Protein AF-A0A2G6H788-F1 (afdb_monomer)

pLDDT: mean 77.23, std 17.03, range [34.59, 94.69]

Sequence (122 aa):
MKILTLNKLCSKLKVWCSQMPNFSYCHRCSTFRKQILSKIENIKNDCRYQNQDKYLQGLKILFIPYKSKTENDHDHCEFCWGKFSSVILGAFNEGWTDENQYRWIGNKCFQDFKVKLKLARK

Radius of gyration: 18.05 Å; Cα contacts (8 Å, |Δi|>4): 141; c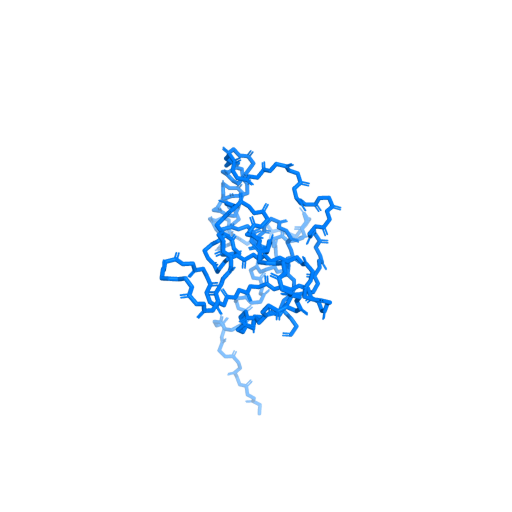hains: 1; bounding box: 57×22×34 Å

Solvent-accessible surface area (backbone atoms only — not comparable to full-atom values): 7404 Å² total; per-residue (Å²): 134,84,82,73,58,68,70,66,55,48,60,58,45,54,60,55,60,72,74,46,95,82,62,80,78,55,74,90,48,49,66,60,50,52,53,51,53,52,51,51,53,52,47,70,71,32,87,53,55,79,65,59,56,83,80,47,48,61,40,56,31,41,79,46,73,54,70,83,90,54,95,72,85,72,54,36,17,81,49,78,61,50,44,46,33,82,82,52,89,90,39,38,45,47,31,34,20,37,92,82,65,79,52,39,32,39,62,68,58,42,71,71,44,37,82,76,30,54,51,39,80,108

Mean predicted aligned error: 11.04 Å

Foldseek 3Di:
DDPPPPVVVVVVVLVVVLPDPPDPDPPVNPVVNVVLVVLLVVLVVDPLCDPCLVPQAAAEKEKDFDDDPDPPQCAAASRPRFGDDPPDPPGGRIAIAGPVRPHGHHPVRCVSCCSPRVHDYD

Secondary structure (DSSP, 8-state):
-----HHHHHHHHHHHHHH-TTS---HHHHHHHHHHHHHHHHHHT-TT-SSTHHHHTT-EEEEEE---SSS----BBTTT-PBB-SSSTTSBSEEEE-TTS-SEE-HHHHHHHHHHHTPEE-

Structure (mmCIF, N/CA/C/O backbone):
data_AF-A0A2G6H788-F1
#
_entry.id   AF-A0A2G6H788-F1
#
loop_
_atom_site.group_PDB
_atom_site.id
_atom_site.type_symbol
_atom_site.label_atom_id
_atom_site.label_alt_id
_atom_site.label_comp_id
_atom_site.label_asym_id
_atom_site.label_entity_id
_atom_site.label_seq_id
_atom_site.pdbx_PDB_ins_code
_atom_site.Cartn_x
_atom_site.Cartn_y
_atom_site.Cartn_z
_atom_site.occupancy
_atom_site.B_iso_or_equiv
_atom_site.auth_seq_id
_atom_site.auth_comp_id
_atom_site.auth_asym_id
_atom_site.auth_atom_id
_atom_site.pdbx_PDB_model_num
ATOM 1 N N . MET A 1 1 ? -38.783 -3.832 -9.026 1.00 34.59 1 MET A N 1
ATOM 2 C CA . MET A 1 1 ? -38.305 -3.709 -7.628 1.00 34.59 1 MET A CA 1
ATOM 3 C C . MET A 1 1 ? -37.264 -4.798 -7.369 1.00 34.59 1 MET A C 1
ATOM 5 O O . MET A 1 1 ? -37.633 -5.959 -7.268 1.00 34.59 1 MET 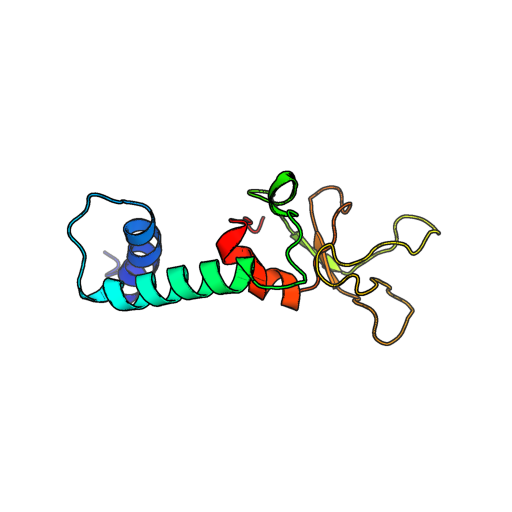A O 1
ATOM 9 N N . LYS A 1 2 ? -35.959 -4.485 -7.381 1.00 36.97 2 LYS A N 1
ATOM 10 C CA . LYS A 1 2 ? -34.909 -5.493 -7.134 1.00 36.97 2 LYS A CA 1
ATOM 11 C C . LYS A 1 2 ? -34.775 -5.705 -5.627 1.00 36.97 2 LYS A C 1
ATOM 13 O O . LYS A 1 2 ? -34.265 -4.831 -4.932 1.00 36.97 2 LYS A O 1
ATOM 18 N N . ILE A 1 3 ? -35.228 -6.861 -5.148 1.00 36.62 3 ILE A N 1
ATOM 19 C CA . ILE A 1 3 ? -34.938 -7.367 -3.804 1.00 36.62 3 ILE A CA 1
ATOM 20 C C . ILE A 1 3 ? -33.420 -7.565 -3.736 1.00 36.62 3 ILE A C 1
ATOM 22 O O . ILE A 1 3 ? -32.872 -8.557 -4.213 1.00 36.62 3 ILE A O 1
ATOM 26 N N . LEU A 1 4 ? -32.714 -6.562 -3.217 1.00 40.56 4 LEU A N 1
ATOM 27 C CA . LEU A 1 4 ? -31.312 -6.702 -2.859 1.00 40.56 4 LEU A CA 1
ATOM 28 C C . LEU A 1 4 ? -31.267 -7.668 -1.678 1.00 40.56 4 LEU A C 1
ATOM 30 O O . LEU A 1 4 ? -31.718 -7.346 -0.582 1.00 40.56 4 LEU A O 1
ATOM 34 N N . THR A 1 5 ? -30.758 -8.870 -1.928 1.00 41.59 5 THR A N 1
ATOM 35 C CA . THR A 1 5 ? -30.551 -9.904 -0.916 1.00 41.59 5 THR A CA 1
ATOM 36 C C . THR A 1 5 ? -29.868 -9.307 0.317 1.00 41.59 5 THR A C 1
ATOM 38 O O . THR A 1 5 ? -28.820 -8.662 0.214 1.00 41.59 5 THR A O 1
ATOM 41 N N . LEU A 1 6 ? -30.470 -9.536 1.491 1.00 43.12 6 LEU A N 1
ATOM 42 C CA . LEU A 1 6 ? -30.051 -9.069 2.826 1.00 43.12 6 LEU A CA 1
ATOM 43 C C . LEU A 1 6 ? -28.530 -9.162 3.081 1.00 43.12 6 LEU A C 1
ATOM 45 O O . LEU A 1 6 ? -27.957 -8.346 3.802 1.00 43.12 6 LEU A O 1
ATOM 49 N N . ASN A 1 7 ? -27.845 -10.097 2.419 1.00 45.09 7 ASN A N 1
ATOM 50 C CA . ASN A 1 7 ? -26.399 -10.304 2.491 1.00 45.09 7 ASN A CA 1
ATOM 51 C C . ASN A 1 7 ? -25.554 -9.134 1.942 1.00 45.09 7 ASN A C 1
ATOM 53 O O . ASN A 1 7 ? -24.505 -8.831 2.512 1.00 45.09 7 ASN A O 1
ATOM 57 N N . LYS A 1 8 ? -25.997 -8.431 0.886 1.00 46.31 8 LYS A N 1
ATOM 58 C CA . LYS A 1 8 ? -25.282 -7.256 0.333 1.00 46.31 8 LYS A CA 1
ATOM 59 C C . LYS A 1 8 ? -25.476 -5.990 1.171 1.00 46.31 8 LYS A C 1
ATOM 61 O O . LYS A 1 8 ? -24.582 -5.149 1.224 1.00 46.31 8 LYS A O 1
ATOM 66 N N . LEU A 1 9 ? -26.619 -5.864 1.844 1.00 46.84 9 LEU A N 1
ATOM 67 C CA . LEU A 1 9 ? -26.851 -4.813 2.838 1.00 46.84 9 LEU A CA 1
ATOM 68 C C . LEU A 1 9 ? -25.954 -5.026 4.064 1.00 46.84 9 LEU A C 1
ATOM 70 O O . LEU A 1 9 ? -25.361 -4.074 4.565 1.00 46.84 9 LEU A O 1
ATOM 74 N N . CYS A 1 10 ? -25.763 -6.280 4.486 1.00 49.91 10 CYS A N 1
ATOM 75 C CA . CYS A 1 10 ? -24.980 -6.626 5.671 1.00 49.91 10 CYS A CA 1
ATOM 76 C C . CYS A 1 10 ? -23.476 -6.294 5.546 1.00 49.91 10 CYS A C 1
ATOM 78 O O . CYS A 1 10 ? -22.864 -5.863 6.521 1.00 49.91 10 CYS A O 1
ATOM 80 N N . SER A 1 11 ? -22.858 -6.432 4.364 1.00 53.62 11 SER A N 1
ATOM 81 C CA . SER A 1 11 ? -21.439 -6.072 4.171 1.00 53.62 11 SER A CA 1
ATOM 82 C C . SER A 1 11 ? -21.194 -4.559 4.210 1.00 53.62 11 SER A C 1
ATOM 84 O O . SER A 1 11 ? -20.220 -4.117 4.821 1.00 53.62 11 SER A O 1
ATOM 86 N N . LYS A 1 12 ? -22.102 -3.758 3.636 1.00 53.19 12 LYS A N 1
ATOM 87 C CA . LYS A 1 12 ? -22.060 -2.287 3.720 1.00 53.19 12 LYS A CA 1
ATOM 88 C C . LYS A 1 12 ? -22.373 -1.780 5.136 1.00 53.19 12 LYS A C 1
ATOM 90 O O . LYS A 1 12 ? -21.693 -0.879 5.621 1.00 53.19 12 LYS A O 1
ATOM 95 N N . LEU A 1 13 ? -23.321 -2.418 5.832 1.00 52.94 13 LEU A N 1
ATOM 96 C CA . LEU A 1 13 ? -23.658 -2.128 7.233 1.00 52.94 13 LEU A CA 1
ATOM 97 C C . LEU A 1 13 ? -22.500 -2.427 8.200 1.00 52.94 13 LEU A C 1
ATOM 99 O O . LEU A 1 13 ? -22.301 -1.677 9.148 1.00 52.94 13 LEU A O 1
ATOM 103 N N . LYS A 1 14 ? -21.686 -3.465 7.958 1.00 55.25 14 LYS A N 1
ATOM 104 C CA . LYS A 1 14 ? -20.528 -3.800 8.815 1.00 55.25 14 LYS A CA 1
ATOM 105 C C . LYS A 1 14 ? -19.462 -2.703 8.857 1.00 55.25 14 LYS A C 1
ATOM 107 O O . LYS A 1 14 ? -18.920 -2.434 9.927 1.00 55.25 14 LYS A O 1
ATOM 112 N N . VAL A 1 15 ? -19.165 -2.074 7.718 1.00 56.00 15 VAL A N 1
ATOM 113 C CA . VAL A 1 15 ? -18.196 -0.966 7.651 1.00 56.00 15 VAL A CA 1
ATOM 114 C C . VAL A 1 15 ? -18.765 0.272 8.347 1.00 56.00 15 VAL A C 1
ATOM 116 O O . VAL A 1 15 ? -18.094 0.846 9.203 1.00 56.00 15 VAL A O 1
ATOM 119 N N . TRP A 1 16 ? -20.026 0.616 8.070 1.00 53.81 16 TRP A N 1
ATOM 120 C CA . TRP A 1 16 ? -20.709 1.767 8.671 1.00 53.81 16 TRP A CA 1
ATOM 121 C C . TRP A 1 16 ? -20.860 1.644 10.200 1.00 53.81 16 TRP A C 1
ATOM 123 O O . TRP A 1 16 ? -20.475 2.552 10.935 1.00 53.81 16 TRP A O 1
ATOM 133 N N . CYS A 1 17 ? -21.286 0.482 10.713 1.00 54.50 17 CYS A N 1
ATOM 134 C CA . CYS A 1 17 ? -21.401 0.235 12.157 1.00 54.50 17 CYS A CA 1
ATOM 135 C C . CYS A 1 17 ? -20.057 0.282 12.905 1.00 54.50 17 CYS A C 1
ATOM 137 O O . CYS A 1 17 ? -20.039 0.520 14.109 1.00 54.50 17 CYS A O 1
ATOM 139 N N . SER A 1 18 ? -18.922 0.051 12.234 1.00 54.09 18 SER A N 1
ATOM 140 C CA . SER A 1 18 ? -17.603 0.148 12.879 1.00 54.09 18 SER A CA 1
ATOM 141 C C . SER A 1 18 ? -17.126 1.593 13.087 1.00 54.09 18 SER A C 1
ATOM 143 O O . SER A 1 18 ? -16.228 1.822 13.894 1.00 54.09 18 SER A O 1
ATOM 145 N N . GLN A 1 19 ? -17.739 2.559 12.392 1.00 59.69 19 GLN A N 1
ATOM 146 C CA . GLN A 1 19 ? -17.358 3.975 12.388 1.00 59.69 19 GLN A CA 1
ATOM 147 C C . GLN A 1 19 ? -18.269 4.862 13.257 1.00 59.69 19 GLN A C 1
ATOM 149 O O . GLN A 1 19 ? -17.957 6.034 13.443 1.00 59.69 19 GLN A O 1
ATOM 154 N N . MET A 1 20 ? -19.358 4.322 13.823 1.00 57.91 20 MET A N 1
ATOM 155 C CA . MET A 1 20 ? -20.281 5.067 14.689 1.00 57.91 20 MET A CA 1
ATOM 156 C C 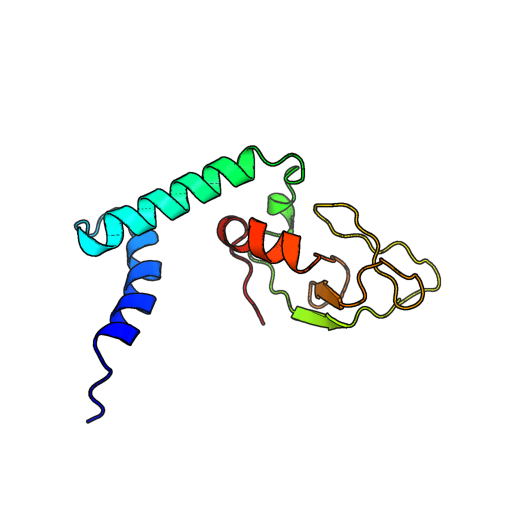. MET A 1 20 ? -20.208 4.585 16.148 1.00 57.91 20 MET A C 1
ATOM 158 O O . MET A 1 20 ? -20.594 3.450 16.429 1.00 57.91 20 MET A O 1
ATOM 162 N N . PRO A 1 21 ? -19.733 5.411 17.099 1.00 51.47 21 PRO A N 1
ATOM 163 C CA . PRO A 1 21 ? -19.595 5.011 18.502 1.00 51.47 21 PRO A CA 1
ATOM 164 C C . PRO A 1 21 ? -20.921 4.943 19.287 1.00 51.47 21 PRO A C 1
ATOM 166 O O . PRO A 1 21 ? -20.942 4.290 20.324 1.00 51.47 21 PRO A O 1
ATOM 169 N N . ASN A 1 22 ? -22.019 5.533 18.785 1.00 52.50 22 ASN A N 1
ATOM 170 C CA . ASN A 1 22 ? -23.281 5.695 19.534 1.00 52.50 22 ASN A CA 1
ATOM 171 C C . ASN A 1 22 ? -24.486 4.893 19.003 1.00 52.50 22 ASN A C 1
ATOM 173 O O . ASN A 1 22 ? -25.581 5.017 19.546 1.00 52.50 22 ASN A O 1
ATOM 177 N N . PHE A 1 23 ? -24.336 4.078 17.954 1.00 52.91 23 PHE A N 1
ATOM 178 C CA . PHE A 1 23 ? -25.452 3.265 17.456 1.00 52.91 23 PHE A CA 1
ATOM 179 C C . PHE A 1 23 ? -25.454 1.911 18.171 1.00 52.91 23 PHE A C 1
ATOM 181 O O . PHE A 1 23 ? -24.436 1.217 18.160 1.00 52.91 23 PHE A O 1
ATOM 188 N N . SER A 1 24 ? -26.576 1.563 18.815 1.00 51.41 24 SER A N 1
ATOM 189 C CA . SER A 1 24 ? -26.738 0.329 19.599 1.00 51.41 24 SER A CA 1
ATOM 190 C C . SER A 1 24 ? -26.092 -0.872 18.896 1.00 51.41 24 SER A C 1
ATOM 192 O O . SER A 1 24 ? -26.340 -1.151 17.720 1.00 51.41 24 SER A O 1
ATOM 194 N N . TYR A 1 25 ? -25.167 -1.529 19.602 1.00 55.31 25 TYR A N 1
ATOM 195 C CA . TYR A 1 25 ? -24.349 -2.612 19.069 1.00 55.31 25 TYR A CA 1
ATOM 196 C C . TYR A 1 25 ? -25.247 -3.691 18.462 1.00 55.31 25 TYR A C 1
ATOM 198 O O . TYR A 1 25 ? -25.886 -4.464 19.175 1.00 55.31 25 TYR A O 1
ATOM 206 N N . CYS A 1 26 ? -25.247 -3.815 17.135 1.00 56.28 26 CYS A N 1
ATOM 207 C CA . CYS A 1 26 ? -25.757 -5.024 16.513 1.00 56.28 26 CYS A CA 1
ATOM 208 C C . CYS A 1 26 ? -24.885 -6.182 17.023 1.00 56.28 26 CYS A C 1
ATOM 210 O O . CYS A 1 26 ? -23.711 -6.279 16.655 1.00 56.28 26 CYS A O 1
ATOM 212 N N . HIS A 1 27 ? -25.433 -7.064 17.868 1.00 54.81 27 HIS A N 1
ATOM 213 C CA . HIS A 1 27 ? -24.719 -8.233 18.409 1.00 54.81 27 HIS A CA 1
ATOM 214 C C . HIS A 1 27 ? -24.035 -9.052 17.299 1.00 54.81 27 HIS A C 1
ATOM 216 O O . HIS A 1 27 ? -22.940 -9.583 17.495 1.00 54.81 27 HIS A O 1
ATOM 222 N N . ARG A 1 28 ? -24.623 -9.049 16.094 1.00 57.28 28 ARG A N 1
ATOM 223 C CA . ARG A 1 28 ? -24.126 -9.709 14.877 1.00 57.28 28 ARG A CA 1
ATOM 224 C C . ARG A 1 28 ? -22.819 -9.111 14.322 1.00 57.28 28 ARG A C 1
ATOM 226 O O . ARG A 1 28 ? -22.108 -9.788 13.585 1.00 57.28 28 ARG A O 1
ATOM 233 N N . CYS A 1 29 ? -22.477 -7.872 14.680 1.00 57.69 29 CYS A N 1
ATOM 234 C CA . CYS A 1 29 ? -21.251 -7.177 14.265 1.00 57.69 29 CYS A CA 1
ATOM 235 C C . CYS A 1 29 ? -20.173 -7.113 15.367 1.00 57.69 29 CYS A C 1
ATOM 237 O O . CYS A 1 29 ? -19.053 -6.676 15.094 1.00 57.69 29 CYS A O 1
ATOM 239 N N . SER A 1 30 ? -20.469 -7.565 16.592 1.00 67.25 30 SER A N 1
ATOM 240 C CA . SER A 1 30 ? -19.555 -7.471 17.744 1.00 67.25 30 SER A CA 1
ATOM 241 C C . SER A 1 30 ? -18.249 -8.258 17.544 1.00 67.25 30 SER A C 1
ATOM 243 O O . SER A 1 30 ? -17.162 -7.723 17.769 1.00 67.25 30 SER A O 1
ATOM 245 N N . THR A 1 31 ? -18.329 -9.491 17.037 1.00 70.81 31 THR A N 1
ATOM 246 C CA . THR A 1 31 ? -17.162 -10.347 16.759 1.00 70.81 31 THR A CA 1
ATOM 247 C C . THR A 1 31 ? -16.269 -9.754 15.673 1.00 70.81 31 THR A C 1
ATOM 249 O O . THR A 1 31 ? -15.049 -9.733 15.806 1.00 70.81 31 THR A O 1
ATOM 252 N N . PHE A 1 32 ? -16.876 -9.198 14.622 1.00 72.25 32 PHE A N 1
ATOM 253 C CA . PHE A 1 32 ? -16.149 -8.551 13.530 1.00 72.25 32 PHE A CA 1
ATOM 254 C C . PHE A 1 32 ? -15.398 -7.302 14.010 1.00 72.25 32 PHE A C 1
ATOM 256 O O . PHE A 1 32 ? -14.231 -7.112 13.674 1.00 72.25 32 PHE A O 1
ATOM 263 N N . ARG A 1 33 ? -16.024 -6.485 14.870 1.00 72.25 33 ARG A N 1
ATOM 264 C CA . ARG A 1 33 ? -15.355 -5.341 15.504 1.00 72.25 33 ARG A CA 1
ATOM 265 C C . ARG A 1 33 ? -14.165 -5.785 16.359 1.00 72.25 33 ARG A C 1
ATOM 267 O O . ARG A 1 33 ? -13.096 -5.201 16.224 1.00 72.25 33 ARG A O 1
ATOM 274 N N . LYS A 1 34 ? -14.316 -6.827 17.189 1.00 78.75 34 LYS A N 1
ATOM 275 C CA . LYS A 1 34 ? -13.204 -7.380 17.990 1.00 78.75 34 LYS A CA 1
ATOM 276 C C . LYS A 1 34 ? -12.036 -7.841 17.109 1.00 78.75 34 LYS A C 1
ATOM 278 O O . LYS A 1 34 ? -10.894 -7.514 17.411 1.00 78.75 34 LYS A O 1
ATOM 283 N N . GLN A 1 35 ? -12.318 -8.521 15.995 1.00 81.12 35 GLN A N 1
ATOM 284 C CA . GLN A 1 35 ? -11.290 -8.947 15.035 1.00 81.12 35 GLN A CA 1
ATOM 285 C C . GLN A 1 35 ? -10.555 -7.758 14.400 1.00 81.12 35 GLN A C 1
ATOM 287 O O . GLN A 1 35 ? -9.331 -7.780 14.300 1.00 81.12 35 GLN A O 1
ATOM 292 N N . ILE A 1 36 ? -11.274 -6.699 14.008 1.00 78.94 36 ILE A N 1
ATOM 293 C CA . ILE A 1 36 ? -10.650 -5.479 13.472 1.00 78.94 36 ILE A CA 1
ATOM 294 C C . ILE A 1 36 ? -9.764 -4.805 14.522 1.00 78.94 36 ILE A C 1
ATOM 296 O O . ILE A 1 36 ? -8.636 -4.438 14.204 1.00 78.94 36 ILE A O 1
ATOM 300 N N . LEU A 1 37 ? -10.248 -4.653 15.758 1.00 79.62 37 LEU A N 1
ATOM 301 C CA . LEU A 1 37 ? -9.484 -4.020 16.837 1.00 79.62 37 LEU A CA 1
ATOM 302 C C . LEU A 1 37 ? -8.211 -4.808 17.163 1.00 79.62 37 LEU A C 1
ATOM 304 O O . LEU A 1 37 ? -7.139 -4.217 17.230 1.00 79.62 37 LEU A O 1
ATOM 308 N N . SER A 1 38 ? -8.310 -6.137 17.266 1.00 84.75 38 SER A N 1
ATOM 309 C CA . SER A 1 38 ? -7.146 -7.011 17.446 1.00 84.75 38 SER A CA 1
ATOM 310 C C . SER A 1 38 ? -6.159 -6.892 16.281 1.00 84.75 38 SER A C 1
ATOM 312 O O . SER A 1 38 ? -4.961 -6.743 16.508 1.00 84.75 38 SER A O 1
ATOM 314 N N . LYS A 1 39 ? -6.643 -6.866 15.031 1.00 84.62 39 LYS A N 1
ATOM 315 C CA . LYS A 1 39 ? -5.778 -6.668 13.860 1.00 84.62 39 LYS A CA 1
ATOM 316 C C . LYS A 1 39 ? -5.066 -5.311 13.895 1.00 84.62 39 LYS A C 1
ATOM 318 O O . LYS A 1 39 ? -3.886 -5.243 13.576 1.00 84.62 39 LYS A O 1
ATOM 323 N N . ILE A 1 40 ? -5.766 -4.241 14.269 1.00 84.62 40 ILE A N 1
ATOM 324 C CA . ILE A 1 40 ? -5.185 -2.897 14.395 1.00 84.62 40 ILE A CA 1
ATOM 325 C C . ILE A 1 40 ? -4.098 -2.861 15.472 1.00 84.62 40 ILE A C 1
ATOM 327 O O . ILE A 1 40 ? -3.085 -2.198 15.270 1.00 84.62 40 ILE A O 1
ATOM 331 N N . GLU A 1 41 ? -4.297 -3.560 16.588 1.00 86.06 41 GLU A N 1
ATOM 332 C CA . GLU A 1 41 ? -3.301 -3.636 17.657 1.00 86.06 41 GLU A CA 1
ATOM 333 C C . GLU A 1 41 ? -2.061 -4.420 17.214 1.00 86.06 41 GLU A C 1
ATOM 335 O O . GLU A 1 41 ? -0.944 -3.935 17.364 1.00 86.06 41 GLU A O 1
ATOM 340 N N . ASN A 1 42 ? -2.248 -5.558 16.538 1.00 88.69 42 ASN A N 1
ATOM 341 C CA . ASN A 1 42 ? -1.137 -6.332 15.978 1.00 88.69 42 ASN A CA 1
ATOM 342 C C . ASN A 1 42 ? -0.315 -5.529 14.958 1.00 88.69 42 ASN A C 1
ATOM 344 O O . ASN A 1 42 ? 0.900 -5.671 14.922 1.00 88.69 42 ASN A O 1
ATOM 348 N N . ILE A 1 43 ? -0.954 -4.660 14.164 1.00 87.25 43 ILE A N 1
ATOM 349 C CA . ILE A 1 43 ? -0.251 -3.781 13.214 1.00 87.25 43 ILE A CA 1
ATOM 350 C C . ILE A 1 43 ? 0.704 -2.821 13.932 1.00 87.25 43 ILE A C 1
ATOM 352 O O . ILE A 1 43 ? 1.797 -2.586 13.432 1.00 87.25 43 ILE A O 1
ATOM 356 N N . LYS A 1 44 ? 0.320 -2.269 15.090 1.00 84.69 44 LYS A N 1
ATOM 357 C CA . LYS A 1 44 ? 1.200 -1.360 15.847 1.00 84.69 44 LYS A CA 1
ATOM 358 C C . LYS A 1 44 ? 2.449 -2.062 16.380 1.00 84.69 44 LYS A C 1
ATOM 360 O O . LYS A 1 44 ? 3.462 -1.405 16.579 1.00 84.69 44 LYS A O 1
ATOM 365 N N . ASN A 1 45 ? 2.353 -3.369 16.611 1.00 88.06 45 ASN A N 1
ATOM 366 C CA . ASN A 1 45 ? 3.451 -4.199 17.100 1.00 88.06 45 ASN A CA 1
ATOM 367 C C . ASN A 1 45 ? 4.269 -4.825 15.954 1.00 88.06 45 ASN A C 1
ATOM 369 O O . ASN A 1 45 ? 5.233 -5.541 16.213 1.00 88.06 45 ASN A O 1
ATOM 373 N N . ASP A 1 46 ? 3.891 -4.591 14.692 1.00 90.88 46 ASP A N 1
ATOM 374 C CA . ASP A 1 46 ? 4.628 -5.082 13.529 1.00 90.88 46 ASP A CA 1
ATOM 375 C C . ASP A 1 46 ? 5.882 -4.226 13.311 1.00 90.88 46 ASP A C 1
ATOM 377 O O . ASP A 1 46 ? 5.795 -3.011 13.143 1.00 90.88 46 ASP A O 1
ATOM 381 N N . CYS A 1 47 ? 7.058 -4.856 13.269 1.00 89.31 47 CYS A N 1
ATOM 382 C CA . CYS A 1 47 ? 8.336 -4.155 13.117 1.00 89.31 47 CYS A CA 1
ATOM 383 C C . CYS A 1 47 ? 8.474 -3.389 11.789 1.00 89.31 47 CYS A C 1
ATOM 385 O O . CYS A 1 47 ? 9.289 -2.469 11.695 1.00 89.31 47 CYS A O 1
ATOM 387 N N . ARG A 1 48 ? 7.673 -3.741 10.771 1.00 92.06 48 ARG A N 1
ATOM 388 C CA . ARG A 1 48 ? 7.613 -3.036 9.482 1.00 92.06 48 ARG A CA 1
ATOM 389 C C . ARG A 1 48 ? 6.857 -1.709 9.584 1.00 92.06 48 ARG A C 1
ATOM 391 O O . ARG A 1 48 ? 6.966 -0.884 8.680 1.00 92.06 48 ARG A O 1
ATOM 398 N N . TYR A 1 49 ? 6.066 -1.501 10.638 1.00 90.31 49 TYR A N 1
ATOM 399 C CA . TYR A 1 49 ? 5.266 -0.298 10.844 1.00 90.31 49 TYR A CA 1
ATOM 400 C C . TYR A 1 49 ? 6.027 0.710 11.719 1.00 90.31 49 TYR A C 1
ATOM 402 O O . TYR A 1 49 ? 6.054 0.614 12.941 1.00 90.31 49 TYR A O 1
ATOM 410 N N . GLN A 1 50 ? 6.650 1.699 11.080 1.00 89.44 50 GLN A N 1
ATOM 411 C CA . GLN A 1 50 ? 7.561 2.676 11.687 1.00 89.44 50 GLN A CA 1
ATOM 412 C C . GLN A 1 50 ? 7.082 4.126 11.502 1.00 89.44 50 GLN A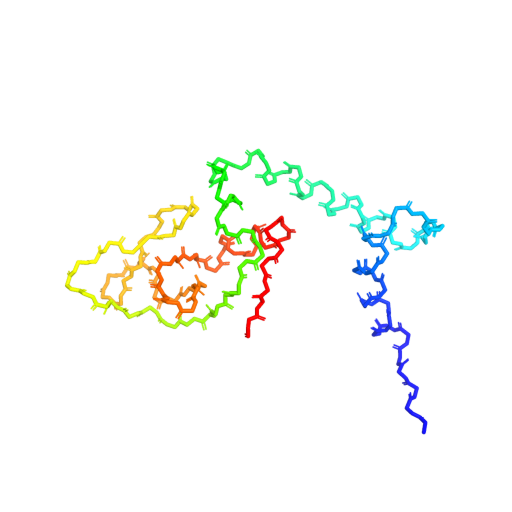 C 1
ATOM 414 O O . GLN A 1 50 ? 7.884 5.038 11.309 1.00 89.44 50 GLN A O 1
ATOM 419 N N . ASN A 1 51 ? 5.771 4.361 11.610 1.00 88.06 51 ASN A N 1
ATOM 420 C CA . ASN A 1 51 ? 5.102 5.659 11.411 1.00 88.06 51 ASN A CA 1
ATOM 421 C C . ASN A 1 51 ? 4.863 6.070 9.946 1.00 88.06 51 ASN A C 1
ATOM 423 O O . ASN A 1 51 ? 4.741 7.263 9.646 1.00 88.06 51 ASN A O 1
ATOM 427 N N . GLN A 1 52 ? 4.762 5.108 9.022 1.00 90.50 52 GLN A N 1
ATOM 428 C CA . GLN A 1 52 ? 4.420 5.419 7.631 1.00 90.50 52 GLN A CA 1
ATOM 429 C C . GLN A 1 52 ? 3.001 5.995 7.481 1.00 90.50 52 GLN A C 1
ATOM 431 O O . GLN A 1 52 ? 2.682 6.612 6.468 1.00 90.50 52 GLN A O 1
ATOM 436 N N . ASP A 1 53 ? 2.136 5.856 8.490 1.00 88.56 53 ASP A N 1
ATOM 437 C CA . ASP A 1 53 ? 0.822 6.503 8.533 1.00 88.56 53 ASP A CA 1
ATOM 438 C C . ASP A 1 53 ? 0.881 8.025 8.441 1.00 88.56 53 ASP A C 1
ATOM 440 O O . ASP A 1 53 ? -0.028 8.608 7.857 1.00 88.56 53 ASP A O 1
ATOM 444 N N . LYS A 1 54 ? 1.965 8.664 8.900 1.00 88.75 54 LYS A N 1
ATOM 445 C CA . LYS A 1 54 ? 2.148 10.122 8.781 1.00 88.75 54 LYS A CA 1
ATOM 446 C C . LYS A 1 54 ? 2.028 10.634 7.347 1.00 88.75 54 LYS A C 1
ATOM 448 O O . LYS A 1 54 ? 1.637 11.779 7.147 1.00 88.75 54 LYS A O 1
ATOM 453 N N . TYR A 1 55 ? 2.383 9.806 6.368 1.00 88.00 55 TYR A N 1
ATOM 454 C CA . TYR A 1 55 ? 2.397 10.197 4.963 1.00 88.00 55 TYR A CA 1
ATOM 455 C C . TYR A 1 55 ? 1.649 9.239 4.042 1.00 88.00 55 TYR A C 1
ATOM 457 O O . TYR A 1 55 ? 1.442 9.623 2.903 1.00 88.00 55 TYR A O 1
ATOM 465 N N . LEU A 1 56 ? 1.242 8.040 4.487 1.00 88.94 56 LEU A N 1
ATOM 466 C CA . LEU A 1 56 ? 0.432 7.085 3.711 1.00 88.94 56 LEU A CA 1
ATOM 467 C C . LEU A 1 56 ? -1.060 7.118 4.061 1.00 88.94 56 LEU A C 1
ATOM 469 O O . LEU A 1 56 ? -1.881 6.592 3.308 1.00 88.94 56 LEU A O 1
ATOM 473 N N . GLN A 1 57 ? -1.445 7.685 5.206 1.00 88.75 57 GLN A N 1
ATOM 474 C CA . GLN A 1 57 ? -2.832 7.621 5.653 1.00 88.75 57 GLN A CA 1
ATOM 475 C C . GLN A 1 57 ? -3.768 8.395 4.714 1.00 88.75 57 GLN A C 1
ATOM 477 O O . GLN A 1 57 ? -3.589 9.582 4.464 1.00 88.75 57 GLN A O 1
ATOM 482 N N . GLY A 1 58 ? -4.807 7.717 4.219 1.00 83.69 58 GLY A N 1
ATOM 483 C CA . GLY A 1 58 ? -5.815 8.321 3.341 1.00 83.69 58 GLY A CA 1
ATOM 484 C C . GLY A 1 58 ? -5.345 8.624 1.913 1.00 83.69 58 GLY A C 1
ATOM 485 O O . GLY A 1 58 ? -6.118 9.193 1.143 1.00 83.69 58 GLY A O 1
ATOM 486 N N . LEU A 1 59 ? -4.126 8.226 1.532 1.00 87.94 59 LEU A N 1
ATOM 487 C CA . LEU A 1 59 ? -3.664 8.353 0.151 1.00 87.94 59 LEU A CA 1
ATOM 488 C C . LEU A 1 59 ? -4.496 7.492 -0.798 1.00 87.94 59 LEU A C 1
ATOM 490 O O . LEU A 1 59 ? -4.921 6.374 -0.475 1.00 87.94 59 LEU A O 1
ATOM 494 N N . LYS A 1 60 ? -4.688 8.031 -2.002 1.00 89.25 60 LYS A N 1
ATOM 495 C CA . LYS A 1 60 ? -5.200 7.279 -3.142 1.00 89.25 60 LYS A CA 1
ATOM 496 C C . LYS A 1 60 ? -4.050 6.500 -3.747 1.00 89.25 60 LYS A C 1
ATOM 498 O O . LYS A 1 60 ? -3.010 7.072 -4.061 1.00 89.25 60 LYS A O 1
ATOM 503 N N . ILE A 1 61 ? -4.267 5.207 -3.904 1.00 90.69 61 ILE A N 1
ATOM 504 C CA . ILE A 1 61 ? -3.267 4.295 -4.441 1.00 90.69 61 ILE A CA 1
ATOM 505 C C . ILE A 1 61 ? -3.826 3.527 -5.633 1.00 90.69 61 ILE A C 1
ATOM 507 O O . ILE A 1 61 ? -5.024 3.235 -5.715 1.00 90.69 61 ILE A O 1
ATOM 511 N N . LEU A 1 62 ? -2.921 3.173 -6.530 1.00 93.31 62 LEU A N 1
ATOM 512 C CA . LEU A 1 62 ? -3.154 2.431 -7.756 1.00 93.31 62 LEU A CA 1
ATOM 513 C C . LEU A 1 62 ? -2.298 1.170 -7.726 1.00 93.31 62 LEU A C 1
ATOM 515 O O . LEU A 1 62 ? -1.164 1.210 -7.258 1.00 93.31 62 LEU A O 1
ATOM 519 N N . PHE A 1 63 ? -2.834 0.056 -8.216 1.00 93.94 63 PHE A N 1
ATOM 520 C CA . PHE A 1 63 ? -2.045 -1.155 -8.424 1.00 93.94 63 PHE A CA 1
ATOM 521 C C . PHE A 1 63 ? -1.578 -1.195 -9.872 1.00 93.94 63 PHE A C 1
ATOM 523 O O . PHE A 1 63 ? -2.416 -1.267 -10.772 1.00 93.94 63 PHE A O 1
ATOM 530 N N . ILE A 1 64 ? -0.269 -1.116 -10.090 1.00 93.50 64 ILE A N 1
ATOM 531 C CA . ILE A 1 64 ? 0.312 -1.071 -11.432 1.00 93.50 64 ILE A CA 1
ATOM 532 C C . ILE A 1 64 ? 1.581 -1.934 -11.515 1.00 93.50 64 ILE A C 1
ATOM 534 O O . ILE A 1 64 ? 2.247 -2.148 -10.493 1.00 93.50 64 ILE A O 1
ATOM 538 N N . PRO A 1 65 ? 1.949 -2.401 -12.724 1.00 92.75 65 PRO A N 1
ATOM 539 C CA . PRO A 1 65 ? 3.272 -2.958 -12.974 1.00 92.75 65 PRO A CA 1
ATOM 540 C C . PRO A 1 65 ? 4.358 -1.923 -12.671 1.00 92.75 65 PRO A C 1
ATOM 542 O O . PRO A 1 65 ? 4.213 -0.742 -12.997 1.00 92.75 65 PRO A O 1
ATOM 545 N N . TYR A 1 66 ? 5.450 -2.372 -12.063 1.00 90.00 66 TYR A N 1
ATOM 546 C CA . TYR A 1 66 ? 6.606 -1.535 -11.795 1.00 90.00 66 TYR A CA 1
ATOM 547 C C . TYR A 1 66 ? 7.347 -1.224 -13.091 1.00 90.00 66 TYR A C 1
ATOM 549 O O . TYR A 1 66 ? 7.705 -2.118 -13.861 1.00 90.00 66 TYR A O 1
ATOM 557 N N . LYS A 1 67 ? 7.602 0.064 -13.309 1.00 86.00 67 LYS A N 1
ATOM 558 C CA . LYS A 1 67 ? 8.443 0.548 -14.394 1.00 86.00 67 LYS A CA 1
ATOM 559 C C . LYS A 1 67 ? 9.410 1.564 -13.815 1.00 86.00 67 LYS A C 1
ATOM 561 O O . LYS A 1 67 ? 8.976 2.617 -13.354 1.00 86.00 67 LYS A O 1
ATOM 566 N N . SER A 1 68 ? 10.700 1.243 -13.874 1.00 80.06 68 SER A N 1
ATOM 567 C CA . SER A 1 68 ? 11.748 2.163 -13.444 1.00 80.06 68 SER A CA 1
ATOM 568 C C . SER A 1 68 ? 11.632 3.461 -14.250 1.00 80.06 68 SER A C 1
ATOM 570 O O . SER A 1 68 ? 11.565 3.435 -15.484 1.00 80.06 68 SER A O 1
ATOM 572 N N . LYS A 1 69 ? 11.489 4.592 -13.553 1.00 72.75 69 LYS A N 1
ATOM 573 C CA . LYS A 1 69 ? 11.351 5.920 -14.178 1.00 72.75 69 LYS A CA 1
ATOM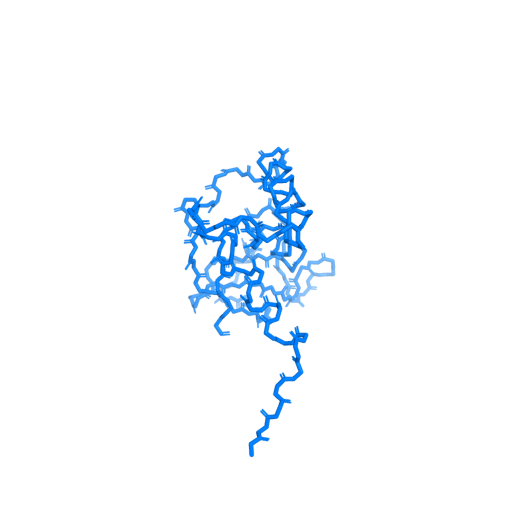 574 C C . LYS A 1 69 ? 12.696 6.559 -14.498 1.00 72.75 69 LYS A C 1
ATOM 576 O O . LYS A 1 69 ? 12.758 7.461 -15.327 1.00 72.75 69 LYS A O 1
ATOM 581 N N . THR A 1 70 ? 13.745 6.116 -13.823 1.00 68.25 70 THR A N 1
ATOM 582 C CA . THR A 1 70 ? 15.114 6.604 -13.959 1.00 68.25 70 THR A CA 1
ATOM 583 C C . THR A 1 70 ? 16.050 5.401 -13.983 1.00 68.25 70 THR A C 1
ATOM 585 O O . THR A 1 70 ? 15.646 4.291 -13.663 1.00 68.25 70 THR A O 1
ATOM 588 N N . GLU A 1 71 ? 17.310 5.598 -14.357 1.00 61.91 71 GLU A N 1
ATOM 589 C CA . GLU A 1 71 ? 18.313 4.522 -14.292 1.00 61.91 71 GLU A CA 1
ATOM 590 C C . GLU A 1 71 ? 18.680 4.140 -12.841 1.00 61.91 71 GLU A C 1
ATOM 592 O O . GLU A 1 71 ? 19.339 3.130 -12.605 1.00 61.91 71 GLU A O 1
ATOM 597 N N . ASN A 1 72 ? 18.220 4.922 -11.855 1.00 57.53 72 ASN A N 1
ATOM 598 C CA . ASN A 1 72 ? 18.416 4.647 -10.438 1.00 57.53 72 ASN A CA 1
ATOM 599 C C . ASN A 1 72 ? 17.322 3.703 -9.913 1.00 57.53 72 ASN A C 1
ATOM 601 O O . ASN A 1 72 ? 16.274 4.137 -9.436 1.00 57.53 72 ASN A O 1
ATOM 605 N N . ASP A 1 73 ? 17.614 2.402 -9.957 1.00 60.44 73 ASP A N 1
ATOM 606 C CA . ASP A 1 73 ? 16.834 1.306 -9.363 1.00 60.44 73 ASP A CA 1
ATOM 607 C C . ASP A 1 73 ? 16.848 1.363 -7.818 1.00 60.44 73 ASP A C 1
ATOM 609 O O . ASP A 1 73 ? 17.512 0.583 -7.123 1.00 60.44 73 ASP A O 1
ATOM 613 N N . HIS A 1 74 ? 16.125 2.329 -7.251 1.00 68.12 74 HIS A N 1
ATOM 614 C CA . HIS A 1 74 ? 16.042 2.541 -5.802 1.00 68.12 74 HIS A CA 1
ATOM 615 C C . HIS A 1 74 ? 14.621 2.510 -5.239 1.00 68.12 74 HIS A C 1
ATOM 617 O O . HIS A 1 74 ? 14.427 2.851 -4.070 1.00 68.12 74 HIS A O 1
ATOM 623 N N . ASP A 1 75 ? 13.635 2.046 -6.005 1.00 87.88 75 A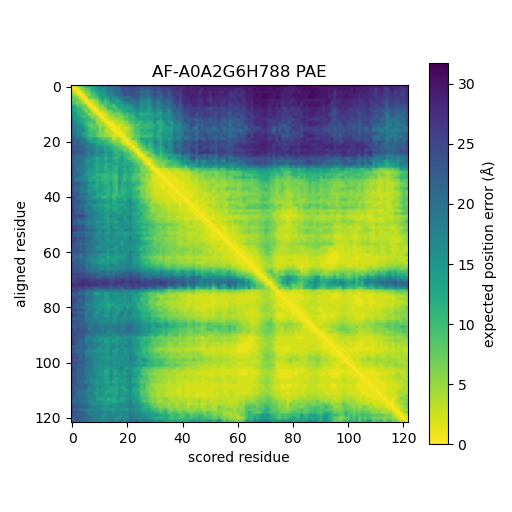SP A N 1
ATOM 624 C CA . ASP A 1 75 ? 12.294 1.873 -5.462 1.00 87.88 75 ASP A CA 1
ATOM 625 C C . ASP A 1 75 ? 12.224 0.619 -4.582 1.00 87.88 75 ASP A C 1
ATOM 627 O O . ASP A 1 75 ? 12.561 -0.505 -4.967 1.00 87.88 75 ASP A O 1
ATOM 631 N N . HIS A 1 76 ? 11.776 0.829 -3.349 1.00 91.94 76 HIS A N 1
ATOM 632 C CA . HIS A 1 76 ? 11.614 -0.205 -2.339 1.00 91.94 76 HIS A CA 1
ATOM 633 C C . HIS A 1 76 ? 10.222 -0.098 -1.725 1.00 91.94 76 HIS A C 1
ATOM 635 O O . HIS A 1 76 ? 9.587 0.955 -1.721 1.00 91.94 76 HIS A O 1
ATOM 641 N N . CYS A 1 77 ? 9.741 -1.202 -1.165 1.00 93.50 77 CYS A N 1
ATOM 642 C CA . CYS A 1 77 ? 8.516 -1.192 -0.385 1.00 93.50 77 CYS A CA 1
ATOM 643 C C . CYS A 1 77 ? 8.696 -0.344 0.883 1.00 93.50 77 CYS A C 1
ATOM 645 O O . CYS A 1 77 ? 9.543 -0.667 1.712 1.00 93.50 77 CYS A O 1
ATOM 647 N N . GLU A 1 78 ? 7.816 0.633 1.095 1.00 92.94 78 GLU A N 1
ATOM 648 C CA . GLU A 1 78 ? 7.784 1.539 2.263 1.00 92.94 78 GLU A CA 1
ATOM 649 C C . GLU A 1 78 ? 7.713 0.819 3.631 1.00 92.94 78 GLU A C 1
ATOM 651 O O . GLU A 1 78 ? 7.971 1.411 4.678 1.00 92.94 78 GLU A O 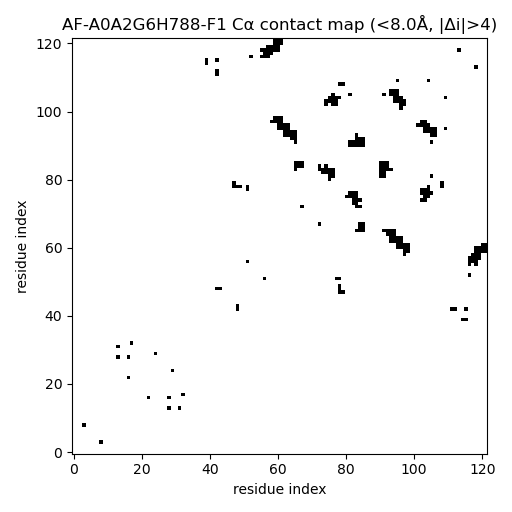1
ATOM 656 N N . PHE A 1 79 ? 7.348 -0.468 3.640 1.00 93.25 79 PHE A N 1
ATOM 657 C CA . PHE A 1 79 ? 7.213 -1.275 4.857 1.00 93.25 79 PHE A CA 1
ATOM 658 C C . PHE A 1 79 ? 8.335 -2.292 5.029 1.00 93.25 79 PHE A C 1
ATOM 660 O O . PHE A 1 79 ? 8.985 -2.342 6.067 1.00 93.25 79 PHE A O 1
ATOM 667 N N . CYS A 1 80 ? 8.525 -3.165 4.037 1.00 93.56 80 CYS A N 1
ATOM 668 C CA . CYS A 1 80 ? 9.451 -4.292 4.154 1.00 93.56 80 CYS A CA 1
ATOM 669 C C . CYS A 1 80 ? 10.790 -4.066 3.457 1.00 93.56 80 CYS A C 1
ATOM 671 O O . CYS A 1 80 ? 11.600 -4.987 3.449 1.00 93.56 80 CYS A O 1
ATOM 673 N N . TRP A 1 81 ? 10.994 -2.904 2.826 1.00 91.62 81 TRP A N 1
ATOM 674 C CA . TRP A 1 81 ? 12.202 -2.571 2.065 1.00 91.62 81 TRP A CA 1
ATOM 675 C C . TRP A 1 81 ? 12.519 -3.539 0.913 1.00 91.62 81 TRP A C 1
ATOM 677 O O . TRP A 1 81 ? 13.596 -3.491 0.328 1.00 91.62 81 TRP A O 1
ATOM 687 N N . GLY A 1 82 ? 11.581 -4.423 0.553 1.00 92.50 82 GLY A N 1
ATOM 688 C CA . GLY A 1 82 ? 11.745 -5.305 -0.596 1.00 92.50 82 GLY A CA 1
ATOM 689 C C . GLY A 1 82 ? 11.831 -4.488 -1.883 1.00 92.50 82 GLY A C 1
ATOM 690 O O . GLY A 1 82 ? 11.075 -3.532 -2.061 1.00 92.50 82 GLY A O 1
ATOM 691 N N . LYS A 1 83 ? 12.778 -4.855 -2.745 1.00 91.81 83 LYS A N 1
ATOM 692 C CA . LYS A 1 83 ? 13.128 -4.118 -3.963 1.00 91.81 83 LYS A CA 1
ATOM 693 C C . LYS A 1 83 ? 12.052 -4.251 -5.026 1.00 91.81 83 LYS A C 1
ATOM 695 O O . LYS A 1 83 ? 11.494 -5.336 -5.195 1.00 91.81 83 LYS A O 1
ATOM 700 N N . PHE A 1 84 ? 11.825 -3.179 -5.770 1.00 90.62 84 PHE A N 1
ATOM 701 C CA . PHE A 1 84 ? 11.091 -3.219 -7.023 1.00 90.62 84 PHE A CA 1
ATOM 702 C C . PHE A 1 84 ? 12.065 -3.273 -8.194 1.00 90.62 84 PHE A C 1
ATOM 704 O O . PHE A 1 84 ? 13.046 -2.537 -8.236 1.00 90.62 84 PHE A O 1
ATOM 711 N N . SER A 1 85 ? 11.828 -4.190 -9.126 1.00 87.69 85 SER A N 1
ATOM 712 C CA . SER A 1 85 ? 12.617 -4.305 -10.350 1.00 87.69 85 SER A CA 1
ATOM 713 C C . SER A 1 85 ? 11.861 -5.141 -11.373 1.00 87.69 85 SER A C 1
ATOM 715 O O . SER A 1 85 ? 11.208 -6.126 -11.030 1.00 87.69 85 SER A O 1
ATOM 717 N N . SER A 1 86 ? 11.966 -4.758 -12.643 1.00 84.19 86 SER A N 1
ATOM 718 C CA . SER A 1 86 ? 11.458 -5.544 -13.771 1.00 84.19 86 SER A CA 1
ATOM 719 C C . SER A 1 86 ? 12.470 -6.572 -14.287 1.00 84.19 86 SER A C 1
ATOM 721 O O . SER A 1 86 ? 12.095 -7.435 -15.078 1.00 84.19 86 SER A O 1
ATOM 723 N N . VAL A 1 87 ? 13.735 -6.488 -13.858 1.00 83.00 87 VAL A N 1
ATOM 724 C CA . VAL A 1 87 ? 14.842 -7.306 -14.385 1.00 83.00 87 VAL A CA 1
ATOM 725 C C . VAL A 1 87 ? 15.425 -8.271 -13.352 1.00 83.00 87 VAL A C 1
ATOM 727 O O . VAL A 1 87 ? 15.946 -9.321 -13.723 1.00 83.00 87 VAL A O 1
ATOM 730 N N . ILE A 1 88 ? 15.325 -7.959 -12.056 1.00 83.50 88 ILE A N 1
ATOM 731 C CA . ILE A 1 88 ? 15.882 -8.796 -10.986 1.00 83.50 88 ILE A CA 1
ATOM 732 C C . ILE A 1 88 ? 14.881 -9.881 -10.576 1.00 83.50 88 ILE A C 1
ATOM 734 O O . ILE A 1 88 ? 13.774 -9.594 -10.116 1.00 83.50 88 ILE A O 1
ATOM 738 N N . LEU A 1 89 ? 15.303 -11.145 -10.661 1.00 84.12 89 LEU A N 1
ATOM 739 C CA . LEU A 1 89 ? 14.520 -12.275 -10.167 1.00 84.12 89 LEU A CA 1
ATOM 740 C C . LEU A 1 89 ? 14.348 -12.184 -8.640 1.00 84.12 89 LEU A C 1
ATOM 742 O O . LEU A 1 89 ? 15.319 -12.023 -7.903 1.00 84.12 89 LEU A O 1
ATOM 746 N N . GLY A 1 90 ? 13.110 -12.307 -8.160 1.00 84.31 90 GLY A N 1
ATOM 747 C CA . GLY A 1 90 ? 12.784 -12.214 -6.731 1.00 84.31 90 GLY A CA 1
ATOM 748 C C . GLY A 1 90 ? 12.508 -10.794 -6.224 1.00 84.31 90 GLY A C 1
ATOM 749 O O . GLY A 1 90 ? 12.132 -10.637 -5.063 1.00 84.31 90 GLY A O 1
ATOM 750 N N . ALA A 1 91 ? 12.638 -9.774 -7.077 1.00 89.88 91 ALA A N 1
ATOM 751 C CA . ALA A 1 91 ? 12.125 -8.437 -6.799 1.00 89.88 91 ALA A CA 1
ATOM 752 C C . ALA A 1 91 ? 10.614 -8.345 -7.074 1.00 89.88 91 ALA A C 1
ATOM 754 O O . ALA A 1 91 ? 10.018 -9.196 -7.739 1.00 89.88 91 ALA A O 1
ATOM 755 N N . PHE A 1 92 ? 9.983 -7.290 -6.564 1.00 91.81 92 PHE A N 1
ATOM 756 C CA . PHE A 1 92 ? 8.606 -6.963 -6.901 1.00 91.81 92 PHE A CA 1
ATOM 757 C C . PHE A 1 92 ? 8.539 -6.360 -8.307 1.00 91.81 92 PHE A C 1
ATOM 759 O O . PHE A 1 92 ? 9.151 -5.332 -8.590 1.00 91.81 92 PHE A O 1
ATOM 766 N N . ASN A 1 93 ? 7.751 -6.983 -9.174 1.00 92.25 93 ASN A N 1
ATOM 767 C CA . ASN A 1 93 ? 7.465 -6.510 -10.527 1.00 92.25 93 ASN A CA 1
A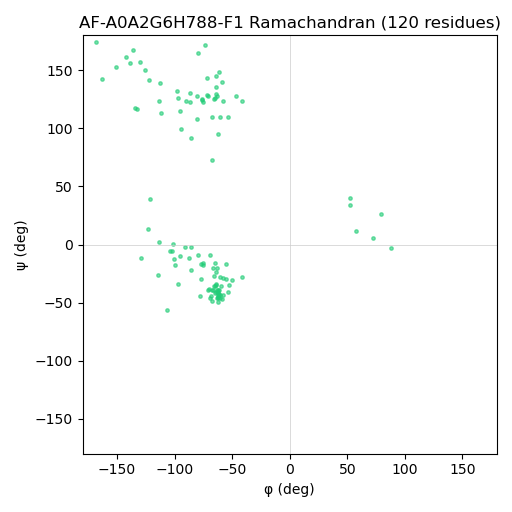TOM 768 C C . ASN A 1 93 ? 6.159 -5.701 -10.612 1.00 92.25 93 ASN A C 1
ATOM 770 O O . ASN A 1 93 ? 5.883 -5.088 -11.638 1.00 92.25 93 ASN A O 1
ATOM 774 N N . GLU A 1 94 ? 5.353 -5.689 -9.552 1.00 93.38 94 GLU A N 1
ATOM 775 C CA . GLU A 1 94 ? 4.102 -4.941 -9.444 1.00 93.38 94 GLU A CA 1
ATOM 776 C C . GLU A 1 94 ? 3.823 -4.559 -7.988 1.00 93.38 94 GLU A C 1
ATOM 778 O O . GLU A 1 94 ? 4.252 -5.230 -7.040 1.00 93.38 94 GLU A O 1
ATOM 783 N N . GLY A 1 95 ? 3.095 -3.464 -7.790 1.00 94.25 95 GLY A N 1
ATOM 784 C CA . GLY A 1 95 ? 2.823 -2.954 -6.456 1.00 94.25 95 GLY A CA 1
ATOM 785 C C . GLY A 1 95 ? 1.753 -1.881 -6.419 1.00 94.25 95 GLY A C 1
ATOM 786 O O . GLY A 1 95 ? 1.241 -1.424 -7.439 1.00 94.25 95 GLY A O 1
ATOM 787 N N . TRP A 1 96 ? 1.408 -1.498 -5.196 1.00 94.56 96 TRP A N 1
ATOM 788 C CA . TRP A 1 96 ? 0.551 -0.356 -4.930 1.00 94.56 96 TRP A CA 1
ATOM 789 C C . TRP A 1 96 ? 1.401 0.901 -4.861 1.00 94.56 96 TRP A C 1
ATOM 791 O O . TRP A 1 96 ? 2.390 0.924 -4.129 1.00 94.56 96 TRP A O 1
ATOM 801 N N . THR A 1 97 ? 1.000 1.943 -5.575 1.00 92.94 97 THR A N 1
ATOM 802 C CA . THR A 1 97 ? 1.713 3.215 -5.583 1.00 92.94 97 THR A CA 1
ATOM 803 C C . THR A 1 97 ? 0.775 4.413 -5.627 1.00 92.94 97 THR A C 1
ATOM 805 O O . THR A 1 97 ? -0.412 4.262 -5.920 1.00 92.94 97 THR A O 1
ATOM 808 N N . ASP A 1 98 ? 1.269 5.593 -5.261 1.00 90.50 98 ASP A N 1
ATOM 809 C CA . ASP A 1 98 ? 0.530 6.847 -5.391 1.00 90.50 98 ASP A CA 1
ATOM 810 C C . ASP A 1 98 ? 0.449 7.293 -6.862 1.00 90.50 98 ASP A C 1
ATOM 812 O O . ASP A 1 98 ? 1.080 6.728 -7.752 1.00 90.50 98 ASP A O 1
ATOM 816 N N . GLU A 1 99 ? -0.340 8.327 -7.149 1.00 89.12 99 GLU A N 1
ATOM 817 C CA . GLU A 1 99 ? -0.558 8.789 -8.528 1.00 89.12 99 GLU A CA 1
ATOM 818 C C . GLU A 1 99 ? 0.736 9.243 -9.224 1.00 89.12 99 GLU A C 1
ATOM 820 O O . GLU A 1 99 ? 0.864 9.100 -10.441 1.00 89.12 99 GLU A O 1
ATOM 825 N N . ASN A 1 100 ? 1.720 9.716 -8.454 1.00 87.00 100 ASN A N 1
ATOM 826 C CA . ASN A 1 100 ? 3.019 10.128 -8.977 1.00 87.00 100 AS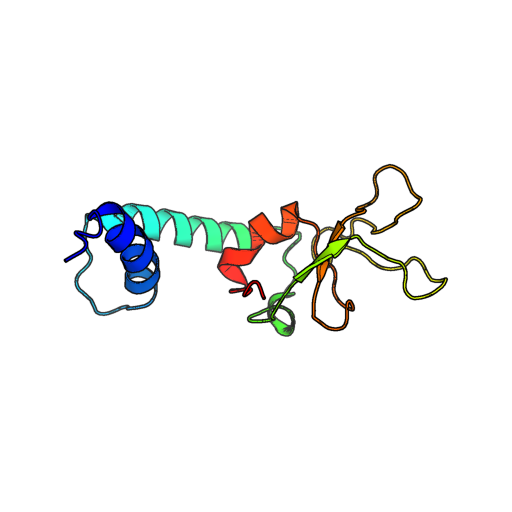N A CA 1
ATOM 827 C C . ASN A 1 100 ? 4.011 8.965 -9.098 1.00 87.00 100 ASN A C 1
ATOM 829 O O . ASN A 1 100 ? 5.118 9.165 -9.599 1.00 87.00 100 ASN A O 1
ATOM 833 N N . GLN A 1 101 ? 3.623 7.752 -8.698 1.00 88.25 101 GLN A N 1
ATOM 834 C CA . GLN A 1 101 ? 4.470 6.560 -8.636 1.00 88.25 101 GLN A CA 1
ATOM 835 C C . GLN A 1 101 ? 5.771 6.791 -7.845 1.00 88.25 101 GLN A C 1
ATOM 837 O O . GLN A 1 101 ? 6.847 6.397 -8.286 1.00 88.25 101 GLN A O 1
ATOM 842 N N . TYR A 1 102 ? 5.675 7.528 -6.738 1.00 87.56 102 TYR A N 1
ATOM 843 C CA . TYR A 1 102 ? 6.795 7.910 -5.877 1.00 87.56 102 TYR A CA 1
ATOM 844 C C . TYR A 1 102 ? 6.931 6.976 -4.669 1.00 87.56 102 TYR A C 1
ATOM 846 O O . TYR A 1 102 ? 8.032 6.713 -4.201 1.00 87.56 102 TYR A O 1
ATOM 854 N N . ARG A 1 103 ? 5.810 6.469 -4.147 1.00 90.44 103 ARG A N 1
ATOM 855 C CA . ARG A 1 103 ? 5.770 5.592 -2.971 1.00 90.44 103 ARG A CA 1
ATOM 856 C C . ARG A 1 103 ? 5.301 4.219 -3.379 1.00 90.44 103 ARG A C 1
ATOM 858 O O . ARG A 1 103 ? 4.192 4.097 -3.887 1.00 90.44 103 ARG A O 1
ATOM 865 N N . TRP A 1 104 ? 6.083 3.183 -3.113 1.00 93.12 104 TRP A N 1
ATOM 866 C CA . TRP A 1 104 ? 5.733 1.821 -3.504 1.00 93.12 104 TRP A CA 1
ATOM 867 C C . TRP A 1 104 ? 5.453 0.929 -2.300 1.00 93.12 104 TRP A C 1
ATOM 869 O O . TRP A 1 104 ? 6.126 0.967 -1.271 1.00 93.12 104 TRP A O 1
ATOM 879 N N . ILE A 1 105 ? 4.426 0.094 -2.424 1.00 94.69 105 ILE A N 1
ATOM 880 C CA . ILE A 1 105 ? 3.991 -0.841 -1.392 1.00 94.69 105 ILE A CA 1
ATOM 881 C C . ILE A 1 105 ? 3.734 -2.191 -2.058 1.00 94.69 105 ILE A C 1
ATOM 883 O O . ILE A 1 105 ? 2.836 -2.343 -2.887 1.00 94.69 105 ILE A O 1
ATOM 887 N N . GLY A 1 106 ? 4.495 -3.210 -1.662 1.00 94.44 106 GLY A N 1
ATOM 888 C CA . GLY A 1 106 ? 4.275 -4.574 -2.141 1.00 94.44 106 GLY A CA 1
ATOM 889 C C . GLY A 1 106 ? 2.886 -5.093 -1.750 1.00 94.44 106 GLY A C 1
ATOM 890 O O . GLY A 1 106 ? 2.358 -4.756 -0.685 1.00 94.44 106 GLY A O 1
ATOM 891 N N . ASN A 1 107 ? 2.295 -5.958 -2.579 1.00 93.19 107 ASN A N 1
ATOM 892 C CA . ASN A 1 107 ? 0.917 -6.436 -2.397 1.00 93.19 107 ASN A CA 1
ATOM 893 C C . ASN A 1 107 ? 0.653 -7.028 -0.997 1.00 93.19 107 ASN A C 1
ATOM 895 O O . ASN A 1 107 ? -0.370 -6.738 -0.377 1.00 93.19 107 ASN A O 1
ATOM 899 N N . LYS A 1 108 ? 1.604 -7.803 -0.459 1.00 92.19 108 LYS A N 1
ATOM 900 C CA . LYS A 1 108 ? 1.498 -8.382 0.890 1.00 92.19 108 LYS A CA 1
ATOM 901 C C . LYS A 1 108 ? 1.419 -7.299 1.972 1.00 92.19 108 LYS A C 1
ATOM 903 O O . LYS A 1 108 ? 0.494 -7.310 2.778 1.00 92.19 108 LYS A O 1
ATOM 908 N N . CYS A 1 109 ? 2.323 -6.319 1.934 1.00 93.75 109 CYS A N 1
ATOM 909 C CA . CYS A 1 109 ? 2.328 -5.214 2.897 1.00 93.75 109 CYS A CA 1
ATOM 910 C C . CYS A 1 109 ? 1.050 -4.375 2.793 1.00 93.75 109 CYS A C 1
ATOM 912 O O . CYS A 1 109 ? 0.456 -4.016 3.807 1.00 93.75 109 CYS A O 1
ATOM 914 N N . PHE A 1 110 ? 0.553 -4.137 1.578 1.00 92.12 110 PHE A N 1
ATOM 915 C CA . PHE A 1 110 ? -0.723 -3.452 1.403 1.00 92.12 110 PHE A CA 1
ATOM 916 C C . PHE A 1 110 ? -1.881 -4.193 2.099 1.00 92.12 110 PHE A C 1
ATOM 918 O O . PHE A 1 110 ? -2.671 -3.580 2.816 1.00 92.12 110 PHE A O 1
ATOM 925 N N . GLN A 1 111 ? -1.994 -5.513 1.933 1.00 90.00 111 GLN A N 1
ATOM 926 C CA . GLN A 1 111 ? -3.064 -6.305 2.559 1.00 90.00 111 GLN A CA 1
ATOM 927 C C . GLN A 1 111 ? -2.990 -6.313 4.092 1.00 90.00 111 GLN A C 1
ATOM 929 O O . GLN A 1 111 ? -4.035 -6.315 4.765 1.00 90.00 111 GLN A O 1
ATOM 934 N N . ASP A 1 112 ? -1.773 -6.284 4.630 1.00 90.50 112 ASP A N 1
ATOM 935 C CA . ASP A 1 112 ? -1.514 -6.228 6.064 1.00 90.50 112 ASP A CA 1
ATOM 936 C C . ASP A 1 112 ? -1.971 -4.877 6.639 1.00 90.50 112 ASP A C 1
ATOM 938 O O . ASP A 1 112 ? -2.760 -4.846 7.589 1.00 90.50 112 ASP A O 1
ATOM 942 N N . PHE A 1 113 ? -1.586 -3.766 5.997 1.00 89.38 113 PHE A N 1
ATOM 943 C CA . PHE A 1 113 ? -1.715 -2.422 6.571 1.00 89.38 113 PHE A CA 1
ATOM 944 C C . PHE A 1 113 ? -2.914 -1.591 6.080 1.00 89.38 113 PHE A C 1
ATOM 946 O O . PHE A 1 113 ? -3.274 -0.607 6.733 1.00 89.38 113 PHE A O 1
ATOM 953 N N . LYS A 1 114 ? -3.618 -1.986 5.003 1.00 85.62 114 LYS A N 1
ATOM 954 C CA . LYS A 1 114 ? -4.753 -1.215 4.431 1.00 85.62 114 LYS A CA 1
ATOM 955 C C . LYS A 1 114 ? -5.839 -0.844 5.444 1.00 85.62 114 LYS A C 1
ATOM 957 O O . LYS A 1 114 ? -6.435 0.225 5.347 1.00 85.62 114 LYS A O 1
ATOM 962 N N . VAL A 1 115 ? -6.098 -1.725 6.418 1.00 82.94 115 VAL A N 1
ATOM 963 C CA . VAL A 1 115 ? -7.140 -1.530 7.441 1.00 82.94 115 VAL A CA 1
ATOM 964 C C . VAL A 1 115 ? -6.783 -0.361 8.359 1.00 82.94 115 VAL A C 1
ATOM 966 O O . VAL A 1 115 ? -7.658 0.422 8.719 1.00 82.94 115 VAL A O 1
ATOM 969 N N . LYS A 1 116 ? -5.499 -0.219 8.705 1.00 82.31 116 LYS A N 1
ATOM 970 C CA . LYS A 1 116 ? -4.997 0.855 9.564 1.00 82.31 116 LYS A CA 1
ATOM 971 C C . LYS A 1 116 ? -4.867 2.173 8.800 1.00 82.31 116 LYS A C 1
ATOM 973 O O . LYS A 1 116 ? -5.300 3.206 9.300 1.00 82.31 116 LYS A O 1
ATOM 978 N N . LEU A 1 117 ? -4.321 2.121 7.586 1.00 79.50 117 LEU A N 1
ATOM 979 C CA . LEU A 1 117 ? -3.972 3.307 6.794 1.00 79.50 117 LEU A CA 1
ATOM 980 C C . LEU A 1 117 ? -5.162 3.949 6.072 1.00 79.50 117 LEU A C 1
ATOM 982 O O . LEU A 1 117 ? -5.026 5.040 5.524 1.00 79.50 117 LEU A O 1
ATOM 986 N N . LYS A 1 118 ? -6.334 3.296 6.067 1.00 79.88 118 LYS A N 1
ATOM 987 C CA . LYS A 1 118 ? -7.534 3.767 5.351 1.00 79.88 118 LYS A CA 1
ATOM 988 C C . LYS A 1 118 ? -7.246 4.087 3.873 1.00 79.88 118 LYS A C 1
ATOM 990 O O . LYS A 1 118 ? -7.821 5.020 3.321 1.00 79.88 118 LYS A O 1
ATOM 995 N N . LEU A 1 119 ? -6.343 3.325 3.252 1.00 74.19 119 LEU A N 1
ATOM 996 C CA . LEU A 1 119 ? -5.954 3.515 1.855 1.00 74.19 119 LEU A CA 1
ATOM 997 C C . LEU A 1 119 ? -7.163 3.284 0.946 1.00 74.19 119 LEU A C 1
ATOM 999 O O . LEU A 1 119 ? -7.825 2.244 1.036 1.00 74.19 119 LEU A O 1
ATOM 1003 N N . ALA A 1 120 ? -7.439 4.249 0.073 1.00 69.06 120 ALA A N 1
ATOM 1004 C CA . ALA A 1 120 ? -8.509 4.154 -0.906 1.00 69.06 120 ALA A CA 1
ATOM 1005 C C . ALA A 1 120 ? -7.929 3.685 -2.241 1.00 69.06 120 ALA A C 1
ATOM 1007 O O . ALA A 1 120 ? -6.983 4.276 -2.764 1.00 69.06 120 ALA A O 1
ATOM 1008 N N . ARG A 1 121 ? -8.504 2.613 -2.792 1.00 70.69 121 ARG A N 1
ATOM 1009 C CA . ARG A 1 121 ? -8.205 2.195 -4.164 1.00 70.69 121 ARG A CA 1
ATOM 1010 C C . ARG A 1 121 ? -8.832 3.213 -5.111 1.00 70.69 121 ARG A C 1
ATOM 1012 O O . ARG A 1 121 ? -10.015 3.519 -4.939 1.00 70.69 121 ARG A O 1
ATOM 1019 N N . LYS A 1 122 ? -8.036 3.740 -6.037 1.00 70.25 122 LYS A N 1
ATOM 1020 C CA . LYS A 1 122 ? -8.532 4.557 -7.146 1.00 70.25 122 LYS A CA 1
ATOM 1021 C C . LYS A 1 122 ? -9.059 3.672 -8.273 1.00 70.25 122 LYS A C 1
ATOM 1023 O O . LYS A 1 122 ? -8.554 2.535 -8.411 1.00 70.25 122 LYS A O 1
#